Protein AF-A0A543NH22-F1 (afdb_monomer)

Structure (mmCIF, N/CA/C/O backbone):
data_AF-A0A543NH22-F1
#
_entry.id   AF-A0A543NH22-F1
#
loop_
_atom_site.group_PDB
_atom_site.id
_atom_site.type_symbol
_atom_site.label_atom_id
_atom_site.label_alt_id
_atom_site.label_comp_id
_atom_site.label_asym_id
_atom_site.label_entity_id
_atom_site.label_seq_id
_atom_site.pdbx_PDB_ins_code
_atom_site.Cartn_x
_atom_site.Cartn_y
_atom_site.Cartn_z
_atom_site.occupancy
_atom_site.B_iso_or_equiv
_atom_site.auth_seq_id
_atom_site.auth_comp_id
_atom_site.auth_asym_id
_atom_site.auth_atom_id
_atom_site.pdbx_PDB_model_num
ATOM 1 N N . MET A 1 1 ? 9.899 -81.520 -19.727 1.00 49.38 1 MET A N 1
ATOM 2 C CA . MET A 1 1 ? 10.571 -81.010 -18.514 1.00 49.38 1 MET A CA 1
ATOM 3 C C . MET A 1 1 ? 11.657 -80.054 -18.969 1.00 49.38 1 MET A C 1
ATOM 5 O O . MET A 1 1 ? 12.572 -80.519 -19.627 1.00 49.38 1 MET A O 1
ATOM 9 N N . SER A 1 2 ? 11.479 -78.753 -18.735 1.00 42.75 2 SER A N 1
ATOM 10 C CA . SER A 1 2 ? 12.533 -77.755 -18.494 1.00 42.75 2 SER A CA 1
ATOM 11 C C . SER A 1 2 ? 11.871 -76.389 -18.354 1.00 42.75 2 SER A C 1
ATOM 13 O O . SER A 1 2 ? 11.028 -75.999 -19.154 1.00 42.75 2 SER A O 1
ATOM 15 N N . ASN A 1 3 ? 12.207 -75.747 -17.248 1.00 43.84 3 ASN A N 1
ATOM 16 C CA . ASN A 1 3 ? 11.570 -74.595 -16.641 1.00 43.84 3 ASN A CA 1
ATOM 17 C C . ASN A 1 3 ? 12.504 -73.393 -16.830 1.00 43.84 3 ASN A C 1
ATOM 19 O O . ASN A 1 3 ? 13.660 -73.478 -16.424 1.00 43.84 3 ASN A O 1
ATOM 23 N N . THR A 1 4 ? 12.047 -72.296 -17.433 1.00 53.88 4 THR A N 1
ATOM 24 C CA . THR A 1 4 ? 12.717 -70.976 -17.435 1.00 53.88 4 THR A CA 1
ATOM 25 C C . THR A 1 4 ? 11.638 -69.972 -17.868 1.00 53.88 4 THR A C 1
ATOM 27 O O . THR A 1 4 ? 11.122 -70.095 -18.967 1.00 53.88 4 THR A O 1
ATOM 30 N N . GLY A 1 5 ? 11.091 -69.075 -17.048 1.00 43.59 5 GLY A N 1
ATOM 31 C CA . GLY A 1 5 ? 11.736 -68.221 -16.059 1.00 43.59 5 GLY A CA 1
ATOM 32 C C . GLY A 1 5 ? 12.012 -66.860 -16.708 1.00 43.59 5 GLY A C 1
ATOM 33 O O . GLY A 1 5 ?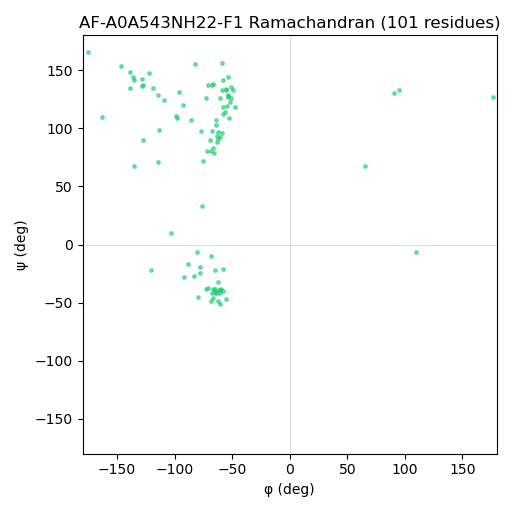 12.613 -66.838 -17.774 1.00 43.59 5 GLY A O 1
ATOM 34 N N . ILE A 1 6 ? 11.662 -65.770 -16.005 1.00 50.09 6 ILE A N 1
ATOM 35 C CA . ILE A 1 6 ? 12.000 -64.351 -16.281 1.00 50.09 6 ILE A CA 1
ATOM 36 C C . ILE A 1 6 ? 10.984 -63.610 -17.171 1.00 50.09 6 ILE A C 1
ATOM 38 O O . ILE A 1 6 ? 10.677 -64.064 -18.260 1.00 50.09 6 ILE A O 1
ATOM 42 N N . GLN A 1 7 ? 10.463 -62.421 -16.868 1.00 41.62 7 GLN A N 1
ATOM 43 C CA . GLN A 1 7 ? 10.255 -61.577 -15.679 1.00 41.62 7 GLN A CA 1
ATOM 44 C C . GLN A 1 7 ? 9.458 -60.361 -16.190 1.00 41.62 7 GLN A C 1
ATOM 46 O O . GLN A 1 7 ? 9.361 -60.120 -17.393 1.00 41.62 7 GLN A O 1
ATOM 51 N N . ALA A 1 8 ? 8.894 -59.601 -15.259 1.00 48.69 8 ALA A N 1
ATOM 52 C CA . ALA A 1 8 ? 8.156 -58.374 -15.499 1.00 48.69 8 ALA A CA 1
ATOM 53 C C . ALA A 1 8 ? 8.885 -57.379 -16.421 1.00 48.69 8 ALA A C 1
ATOM 55 O O . ALA A 1 8 ? 10.028 -57.005 -16.174 1.00 48.69 8 ALA A O 1
ATOM 56 N N . ALA A 1 9 ? 8.155 -56.841 -17.395 1.00 45.56 9 ALA A N 1
ATOM 57 C CA . ALA A 1 9 ? 8.421 -55.519 -17.943 1.00 45.56 9 ALA A CA 1
ATOM 58 C C . ALA A 1 9 ? 7.228 -54.623 -17.590 1.00 45.56 9 ALA A C 1
ATOM 60 O O . ALA A 1 9 ? 6.403 -54.272 -18.430 1.00 45.56 9 ALA A O 1
ATOM 61 N N . LEU A 1 10 ? 7.115 -54.288 -16.300 1.00 51.69 10 LEU A N 1
ATOM 62 C CA . LEU A 1 10 ? 6.404 -53.085 -15.879 1.00 51.69 10 LEU A CA 1
ATOM 63 C C . LEU A 1 10 ? 7.165 -51.915 -16.500 1.00 51.69 10 LEU A C 1
ATOM 65 O O . LEU A 1 10 ? 8.201 -51.492 -15.990 1.00 51.69 10 LEU A O 1
ATOM 69 N N . ALA A 1 11 ? 6.680 -51.448 -17.647 1.00 47.94 11 ALA A N 1
ATOM 70 C CA . ALA A 1 11 ? 7.108 -50.200 -18.243 1.00 47.94 11 ALA A CA 1
ATOM 71 C C . ALA A 1 11 ? 6.777 -49.080 -17.249 1.00 47.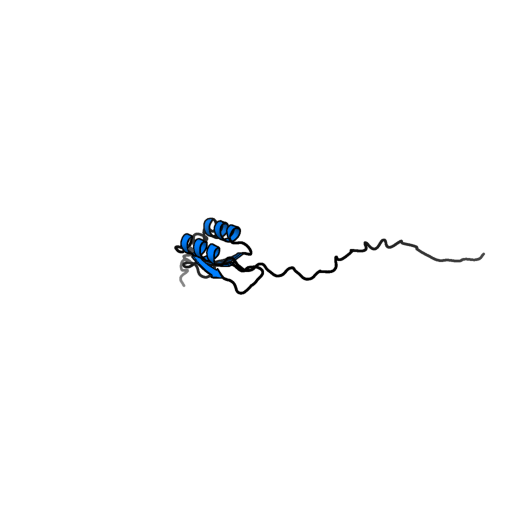94 11 ALA A C 1
ATOM 73 O O . ALA A 1 11 ? 5.662 -48.559 -17.211 1.00 47.94 11 ALA A O 1
ATOM 74 N N . LEU A 1 12 ? 7.747 -48.745 -16.399 1.00 53.25 12 LEU A N 1
ATOM 75 C CA . LEU A 1 12 ? 7.757 -47.510 -15.636 1.00 53.25 12 LEU A CA 1
ATOM 76 C C . LEU A 1 12 ? 7.812 -46.373 -16.660 1.00 53.25 12 LEU A C 1
ATOM 78 O O . LEU A 1 12 ? 8.878 -45.960 -17.109 1.00 53.25 12 LEU A O 1
ATOM 82 N N . SER A 1 13 ? 6.637 -45.902 -17.074 1.00 48.16 13 SER A N 1
ATOM 83 C CA . SER A 1 13 ? 6.470 -44.627 -17.759 1.00 48.16 13 SER A CA 1
ATOM 84 C C . SER A 1 13 ? 6.769 -43.529 -16.746 1.00 48.16 13 SER A C 1
ATOM 86 O O . SER A 1 13 ? 5.865 -42.959 -16.139 1.00 48.16 13 SER A O 1
ATOM 88 N N . THR A 1 14 ? 8.051 -43.263 -16.521 1.00 64.56 14 THR A N 1
ATOM 89 C CA . THR A 1 14 ? 8.510 -42.096 -15.777 1.00 64.56 14 THR A CA 1
ATOM 90 C C . THR A 1 14 ? 7.959 -40.861 -16.490 1.00 64.56 14 THR A C 1
ATOM 92 O O . THR A 1 14 ? 8.302 -40.651 -17.659 1.00 64.56 14 THR A O 1
ATOM 95 N N . PRO A 1 15 ? 7.120 -40.017 -15.862 1.00 59.00 15 PRO A N 1
ATOM 96 C CA . PRO A 1 15 ? 6.893 -38.699 -16.416 1.00 59.00 15 PRO A CA 1
ATOM 97 C C . PRO A 1 15 ? 8.238 -37.981 -16.334 1.00 59.00 15 PRO A C 1
ATOM 99 O O . PRO A 1 15 ? 8.711 -37.640 -15.250 1.00 59.00 15 PRO A O 1
ATOM 102 N N . VAL A 1 16 ? 8.894 -37.795 -17.481 1.00 56.88 16 VAL A N 1
ATOM 103 C CA . VAL A 1 16 ? 10.004 -36.851 -17.605 1.00 56.88 16 VAL A CA 1
ATOM 104 C C . VAL A 1 16 ? 9.403 -35.482 -17.323 1.00 56.88 16 VAL A C 1
ATOM 106 O O . VAL A 1 16 ? 8.899 -34.799 -18.215 1.00 56.88 16 VAL A O 1
ATOM 109 N N . SER A 1 17 ? 9.398 -35.118 -16.043 1.00 55.97 17 SER A N 1
ATOM 110 C CA . SER A 1 17 ? 9.146 -33.769 -15.584 1.00 55.97 17 SER A CA 1
ATOM 111 C C . SER A 1 17 ? 10.289 -32.942 -16.152 1.00 55.97 17 SER A C 1
ATOM 113 O O . SER A 1 17 ? 11.400 -32.933 -15.620 1.00 55.97 17 SER A O 1
ATOM 115 N N . ARG A 1 18 ? 10.058 -32.342 -17.324 1.00 62.00 18 ARG A N 1
ATOM 116 C CA . ARG A 1 18 ? 10.966 -31.359 -17.906 1.00 62.00 18 ARG A CA 1
ATOM 117 C C . ARG A 1 18 ? 10.919 -30.146 -16.987 1.00 62.00 18 ARG A C 1
ATOM 119 O O . ARG A 1 18 ? 10.166 -29.209 -17.236 1.00 62.00 18 ARG A O 1
ATOM 126 N N . LEU A 1 19 ? 11.690 -30.186 -15.904 1.00 60.88 19 LEU A N 1
ATOM 127 C CA . LEU A 1 19 ? 12.059 -28.993 -15.161 1.00 60.88 19 LEU A CA 1
ATOM 128 C C . LEU A 1 19 ? 12.645 -28.040 -16.203 1.00 60.88 19 LEU A C 1
ATOM 130 O O . LEU A 1 19 ? 13.692 -28.326 -16.788 1.00 60.88 19 LEU A O 1
ATOM 134 N N . ARG A 1 20 ? 11.919 -26.962 -16.526 1.00 63.38 20 ARG A N 1
ATOM 135 C CA . ARG A 1 20 ? 12.491 -25.875 -17.321 1.00 63.38 20 ARG A CA 1
ATOM 136 C C . ARG A 1 20 ? 13.772 -25.465 -16.594 1.00 63.38 20 ARG A C 1
ATOM 138 O O . ARG A 1 20 ? 13.693 -25.217 -15.391 1.00 63.38 20 ARG A O 1
ATOM 145 N N . PRO A 1 21 ? 14.924 -25.399 -17.278 1.00 62.75 21 PRO A N 1
ATOM 146 C CA . PRO A 1 21 ? 16.096 -24.770 -16.701 1.00 62.75 21 PRO A CA 1
ATOM 147 C C . PRO A 1 21 ? 15.665 -23.383 -16.229 1.00 62.75 21 PRO A C 1
ATOM 149 O O . PRO A 1 21 ? 15.100 -22.622 -17.019 1.00 62.75 21 PRO A O 1
ATOM 152 N N . TYR A 1 22 ? 15.846 -23.098 -14.939 1.00 60.03 22 TYR A N 1
ATOM 153 C CA . TYR A 1 22 ? 15.685 -21.756 -14.403 1.00 60.03 22 TYR A CA 1
ATOM 154 C C . TYR A 1 22 ? 16.682 -20.873 -15.158 1.00 60.03 22 TYR A C 1
ATOM 156 O O . TYR A 1 22 ? 17.875 -20.874 -14.865 1.00 60.03 22 TYR A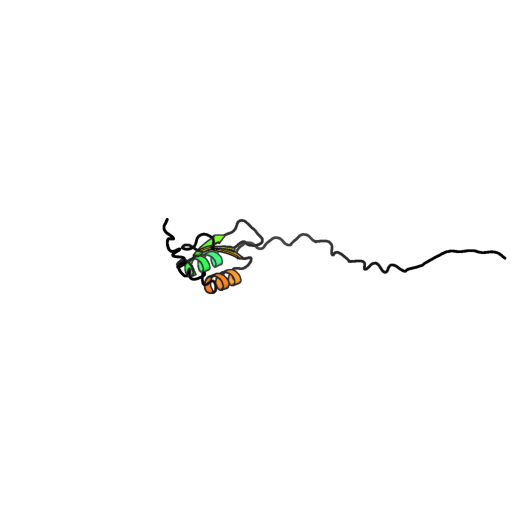 O 1
ATOM 164 N N . GLY A 1 23 ? 16.208 -20.198 -16.206 1.00 66.12 23 GLY A N 1
ATOM 165 C CA . GLY A 1 23 ? 16.947 -19.098 -16.805 1.00 66.12 23 GLY A CA 1
ATOM 166 C C . GLY A 1 23 ? 17.179 -18.029 -15.734 1.00 66.12 23 GLY A C 1
ATOM 167 O O . GLY A 1 23 ? 16.426 -17.995 -14.755 1.00 66.12 23 GLY A O 1
ATOM 168 N N . PRO A 1 24 ? 18.211 -17.185 -15.878 1.00 70.44 24 PRO A N 1
ATOM 169 C CA . PRO A 1 24 ? 18.430 -16.091 -14.940 1.00 70.44 24 PRO A CA 1
ATOM 170 C C . PRO A 1 24 ? 17.129 -15.292 -14.783 1.00 70.44 24 PRO A C 1
ATOM 172 O O . PRO A 1 24 ? 16.523 -14.901 -15.783 1.00 70.44 24 PRO A O 1
ATOM 175 N N . GLU A 1 25 ? 16.677 -15.124 -13.533 1.00 64.69 25 GLU A N 1
ATOM 176 C CA . GLU A 1 25 ? 15.524 -14.278 -13.208 1.00 64.69 25 GLU A CA 1
ATOM 177 C C . GLU A 1 25 ? 15.812 -12.896 -13.820 1.00 64.69 25 GLU A C 1
ATOM 179 O O . GLU A 1 25 ? 16.921 -12.380 -13.625 1.00 64.69 25 GLU A O 1
ATOM 184 N N . PRO A 1 26 ? 14.902 -12.331 -14.637 1.00 67.31 26 PRO A N 1
ATOM 185 C CA . PRO A 1 26 ? 15.118 -11.006 -15.199 1.00 67.31 26 PRO A CA 1
ATOM 186 C C . PRO A 1 26 ? 15.409 -10.018 -14.060 1.00 67.31 26 PRO A C 1
ATOM 188 O O . PRO A 1 26 ? 14.853 -10.175 -12.969 1.00 67.31 26 PRO A O 1
ATOM 191 N N . PRO A 1 27 ? 16.296 -9.030 -14.276 1.00 65.12 27 PRO A N 1
ATOM 192 C CA . PRO A 1 27 ? 16.631 -8.065 -13.240 1.00 65.12 27 PRO A CA 1
ATOM 193 C C . PRO A 1 27 ? 15.350 -7.403 -12.736 1.00 65.12 27 PRO A C 1
ATOM 195 O O . PRO A 1 27 ? 14.500 -7.002 -13.535 1.00 65.12 27 PRO A O 1
ATOM 198 N N . ALA A 1 28 ? 15.213 -7.327 -11.411 1.00 67.38 28 ALA A N 1
ATOM 199 C CA . ALA A 1 28 ? 14.061 -6.697 -10.791 1.00 67.38 28 ALA A CA 1
ATOM 200 C C . ALA A 1 28 ? 13.918 -5.259 -11.324 1.00 67.38 28 ALA A C 1
ATOM 202 O O . ALA A 1 28 ? 14.928 -4.550 -11.425 1.00 67.38 28 ALA A O 1
ATOM 203 N N . PRO A 1 29 ? 12.702 -4.834 -11.704 1.00 68.00 29 PRO A N 1
ATOM 204 C CA . PRO A 1 29 ? 12.480 -3.485 -12.199 1.00 68.00 29 PRO A CA 1
ATOM 205 C C . PRO A 1 29 ? 12.909 -2.460 -11.144 1.00 68.00 29 PRO A C 1
ATOM 207 O O . PRO A 1 29 ? 12.716 -2.664 -9.944 1.00 68.00 29 PRO A O 1
ATOM 210 N N . CYS A 1 30 ? 13.516 -1.358 -11.593 1.00 74.69 30 CYS A N 1
ATOM 211 C CA . CYS A 1 30 ? 13.832 -0.248 -10.703 1.00 74.69 30 CYS A CA 1
ATOM 212 C C . CYS A 1 30 ? 12.535 0.269 -10.056 1.00 74.69 30 CYS A C 1
ATOM 214 O O . CYS A 1 30 ? 11.554 0.466 -10.775 1.00 74.69 30 CYS A O 1
ATOM 216 N N . PRO A 1 31 ? 12.515 0.491 -8.732 1.00 80.38 31 PRO A N 1
ATOM 217 C CA . PRO A 1 31 ? 11.315 0.949 -8.047 1.00 80.38 31 PRO A CA 1
ATOM 218 C C . PRO A 1 31 ? 10.934 2.365 -8.484 1.00 80.38 31 PRO A C 1
ATOM 220 O O . PRO A 1 31 ? 11.799 3.239 -8.590 1.00 80.38 31 PRO A O 1
ATOM 223 N N . ASP A 1 32 ? 9.639 2.595 -8.694 1.00 87.38 32 ASP A N 1
ATOM 224 C CA . ASP A 1 32 ? 9.096 3.919 -8.986 1.00 87.38 32 ASP A CA 1
ATOM 225 C C . ASP A 1 32 ? 9.009 4.735 -7.691 1.00 87.38 32 ASP A C 1
ATOM 227 O O . ASP A 1 32 ? 8.096 4.590 -6.874 1.00 87.38 32 ASP A O 1
ATOM 231 N N . LEU A 1 33 ? 10.022 5.571 -7.470 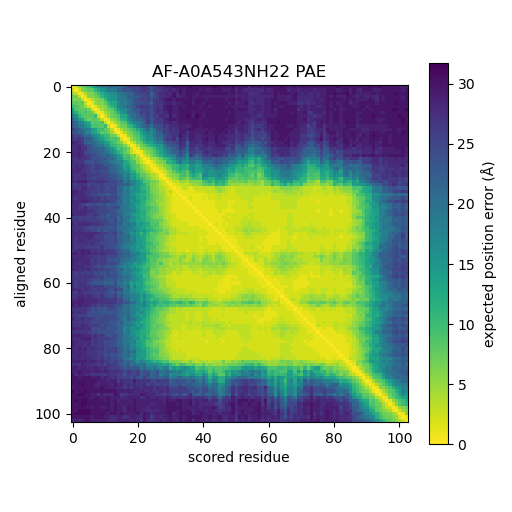1.00 89.50 33 LEU A N 1
ATOM 232 C CA . LEU A 1 33 ? 10.125 6.385 -6.264 1.00 89.50 33 LEU A CA 1
ATOM 233 C C . LEU A 1 33 ? 9.222 7.619 -6.295 1.00 89.50 33 LEU A C 1
ATOM 235 O O . LEU A 1 33 ? 8.886 8.129 -5.225 1.00 89.50 33 LEU A O 1
ATOM 239 N N . ASP A 1 34 ? 8.844 8.110 -7.474 1.00 93.31 34 ASP A N 1
ATOM 240 C CA . ASP A 1 34 ? 7.978 9.282 -7.581 1.00 93.31 34 ASP A CA 1
ATOM 241 C C . ASP A 1 34 ? 6.520 8.880 -7.343 1.00 93.31 34 ASP A C 1
ATOM 243 O O . ASP A 1 34 ? 5.874 9.475 -6.478 1.00 93.31 34 ASP A O 1
ATOM 247 N N . GLY A 1 35 ? 6.058 7.778 -7.943 1.00 92.31 35 GLY A N 1
ATOM 248 C CA . GLY A 1 35 ? 4.752 7.196 -7.619 1.00 92.31 35 GLY A CA 1
ATOM 249 C C . GLY A 1 35 ? 4.635 6.798 -6.141 1.00 92.31 35 GLY A C 1
ATOM 250 O O . GLY A 1 35 ? 3.623 7.060 -5.487 1.00 92.31 35 GLY A O 1
ATOM 251 N N . LEU A 1 36 ? 5.709 6.267 -5.543 1.00 91.75 36 LEU A N 1
ATOM 252 C CA . LEU A 1 36 ? 5.738 5.965 -4.108 1.00 91.75 36 LEU A CA 1
ATOM 253 C C . LEU A 1 36 ? 5.523 7.212 -3.237 1.00 91.75 36 LEU A C 1
ATOM 255 O O . LEU A 1 36 ? 4.850 7.134 -2.206 1.00 91.75 36 LEU A O 1
ATOM 259 N N . ARG A 1 37 ? 6.091 8.362 -3.622 1.00 94.38 37 ARG A N 1
ATOM 260 C CA . ARG A 1 37 ? 5.899 9.627 -2.893 1.00 94.38 37 ARG A CA 1
AT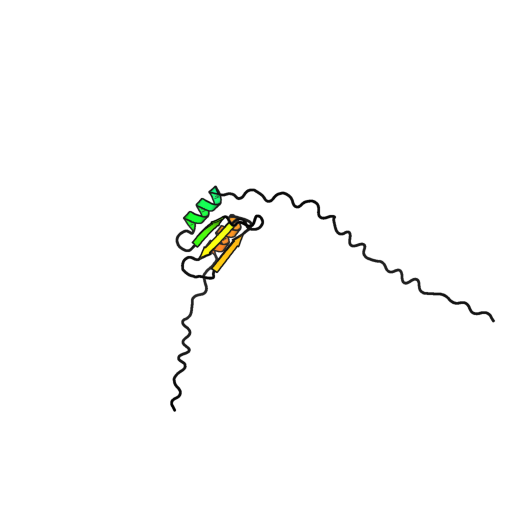OM 261 C C . ARG A 1 37 ? 4.451 10.089 -2.959 1.00 94.38 37 ARG A C 1
ATOM 263 O O . ARG A 1 37 ? 3.934 10.556 -1.946 1.00 94.38 37 ARG A O 1
ATOM 270 N N . GLU A 1 38 ? 3.796 9.937 -4.103 1.00 95.88 38 GLU A N 1
ATOM 271 C CA . GLU A 1 38 ? 2.384 10.291 -4.262 1.00 95.88 38 GLU A CA 1
ATOM 272 C C . GLU A 1 38 ? 1.494 9.443 -3.344 1.00 95.88 38 GLU A C 1
ATOM 274 O O . GLU A 1 38 ? 0.717 9.993 -2.557 1.00 95.88 38 GLU A O 1
ATOM 279 N N . VAL A 1 39 ? 1.694 8.120 -3.339 1.00 94.12 39 VAL A N 1
ATOM 280 C CA . VAL A 1 39 ? 0.992 7.191 -2.433 1.00 94.12 39 VAL A CA 1
ATOM 281 C C . VAL A 1 39 ? 1.284 7.531 -0.966 1.00 94.12 39 VAL A C 1
ATOM 283 O O . VAL A 1 39 ? 0.379 7.557 -0.128 1.00 94.12 39 VAL A O 1
ATOM 286 N N . ALA A 1 40 ? 2.537 7.859 -0.636 1.00 94.56 40 ALA A N 1
ATOM 287 C CA . ALA A 1 40 ? 2.923 8.254 0.716 1.00 94.56 40 ALA A CA 1
ATOM 288 C C . ALA A 1 40 ? 2.197 9.520 1.189 1.00 94.56 40 ALA A C 1
ATOM 290 O O . ALA A 1 40 ? 1.799 9.594 2.353 1.00 94.56 40 ALA A O 1
ATOM 291 N N . VAL A 1 41 ? 2.006 10.506 0.307 1.00 95.25 41 VAL A N 1
ATOM 292 C CA . VAL A 1 41 ? 1.255 11.731 0.611 1.00 95.25 41 VAL A CA 1
ATOM 293 C C . VAL A 1 41 ? -0.229 11.419 0.794 1.00 95.25 41 VAL A C 1
ATOM 295 O O . VAL A 1 41 ? -0.802 11.819 1.814 1.00 95.25 41 VAL A O 1
ATOM 298 N N . ALA A 1 42 ? -0.827 10.662 -0.131 1.00 94.38 42 ALA A N 1
ATOM 299 C CA . ALA A 1 42 ? -2.245 10.303 -0.105 1.00 94.38 42 ALA A CA 1
ATOM 300 C C . ALA A 1 42 ? -2.645 9.560 1.183 1.00 94.38 42 ALA A C 1
ATOM 302 O O . ALA A 1 42 ? -3.679 9.861 1.782 1.00 94.38 42 ALA A O 1
ATOM 303 N N . HIS A 1 43 ? -1.789 8.653 1.665 1.00 92.94 43 HIS A N 1
ATOM 304 C CA . HIS A 1 43 ? -2.057 7.806 2.838 1.00 92.94 43 HIS A CA 1
ATOM 305 C C . HIS A 1 43 ? -1.340 8.251 4.120 1.00 92.94 43 HIS A C 1
ATOM 307 O O . HIS A 1 43 ? -1.365 7.546 5.134 1.00 92.94 43 HIS A O 1
ATOM 313 N N . SER A 1 44 ? -0.733 9.441 4.113 1.00 92.56 44 SER A N 1
ATOM 314 C CA . SER A 1 44 ? 0.099 9.971 5.209 1.00 92.56 44 SER A CA 1
ATOM 315 C C . SER A 1 44 ? -0.607 10.076 6.568 1.00 92.56 44 SER A C 1
ATOM 317 O O . SER A 1 44 ? 0.052 10.112 7.612 1.00 92.56 44 SER A O 1
ATOM 319 N N . SER A 1 45 ? -1.940 10.116 6.576 1.00 91.69 45 SER A N 1
ATOM 320 C CA . SER A 1 45 ? -2.763 10.217 7.784 1.00 91.69 45 SER A CA 1
ATOM 321 C C . SER A 1 45 ? -2.673 8.971 8.673 1.00 91.69 45 SER A C 1
ATOM 323 O O . SER A 1 45 ? -2.628 9.091 9.899 1.00 91.69 45 SER A O 1
ATOM 325 N N . LEU A 1 46 ? -2.606 7.778 8.076 1.00 90.69 46 LEU A N 1
ATOM 326 C CA . LEU A 1 46 ? -2.620 6.494 8.789 1.00 90.69 46 LEU A CA 1
ATOM 327 C C . LEU A 1 46 ? -1.368 5.656 8.545 1.00 90.69 46 LEU A C 1
ATOM 329 O O . LEU A 1 46 ? -1.029 4.817 9.384 1.00 90.69 46 LEU A O 1
ATOM 333 N N . TRP A 1 47 ? -0.655 5.915 7.453 1.00 93.81 47 TRP A N 1
ATOM 334 C CA . TRP A 1 47 ? 0.428 5.071 6.978 1.00 93.81 47 TRP A CA 1
ATOM 335 C C . TRP A 1 47 ? 1.754 5.832 6.867 1.00 93.81 47 TRP A C 1
ATOM 337 O O . TRP A 1 47 ? 1.827 7.044 6.659 1.00 93.81 47 TRP A O 1
ATOM 347 N N . ASP A 1 48 ? 2.833 5.102 7.105 1.00 94.50 48 ASP A N 1
ATOM 348 C CA . ASP A 1 48 ? 4.221 5.503 6.906 1.00 94.50 48 ASP A CA 1
ATOM 349 C C . ASP A 1 48 ? 4.762 4.623 5.777 1.00 94.50 48 ASP A C 1
ATOM 351 O O . ASP A 1 48 ? 5.044 3.443 5.992 1.00 94.50 48 ASP A O 1
ATOM 355 N N . VAL A 1 49 ? 4.785 5.179 4.565 1.00 95.44 49 VAL A N 1
ATOM 356 C CA . VAL A 1 49 ? 5.132 4.486 3.318 1.00 95.44 49 VAL A CA 1
ATOM 357 C C . VAL A 1 49 ? 6.603 4.734 2.996 1.00 95.44 49 VAL A C 1
ATOM 359 O O . VAL A 1 49 ? 7.074 5.870 3.068 1.00 95.44 49 VAL A O 1
ATOM 362 N N . ARG A 1 50 ? 7.346 3.670 2.680 1.00 93.50 50 ARG A N 1
ATOM 363 C CA . ARG A 1 50 ? 8.799 3.688 2.484 1.00 93.50 50 ARG A CA 1
ATOM 364 C C . ARG A 1 50 ? 9.229 2.685 1.413 1.00 93.50 50 ARG A C 1
ATOM 366 O O . ARG A 1 50 ? 8.554 1.674 1.219 1.00 93.50 50 ARG A O 1
ATOM 373 N N . PRO A 1 51 ? 10.364 2.927 0.739 1.00 91.56 51 PRO A N 1
ATOM 374 C CA . PRO A 1 51 ? 10.976 1.904 -0.088 1.00 91.56 51 PRO A CA 1
ATOM 375 C C . PRO A 1 51 ? 11.503 0.775 0.804 1.00 91.56 51 PRO A C 1
ATOM 377 O O . PRO A 1 51 ? 12.108 1.019 1.851 1.00 91.56 51 PRO A O 1
ATOM 380 N N . SER A 1 52 ? 11.267 -0.456 0.375 1.00 89.25 52 SER A N 1
ATOM 381 C CA . SER A 1 52 ? 11.837 -1.663 0.958 1.00 89.25 52 SER A CA 1
ATOM 382 C C . SER A 1 52 ? 13.248 -1.900 0.421 1.00 89.25 52 SER A C 1
ATOM 384 O O . SER A 1 52 ? 13.599 -1.470 -0.678 1.00 89.25 52 SER A O 1
ATOM 386 N N . GLY A 1 53 ? 14.058 -2.624 1.192 1.00 84.69 53 GLY A N 1
ATOM 387 C CA . GLY A 1 53 ? 15.344 -3.148 0.726 1.00 84.69 53 GLY A CA 1
ATOM 388 C C . GLY A 1 53 ? 15.222 -4.432 -0.103 1.00 84.69 53 GLY A C 1
ATOM 389 O O . GLY A 1 53 ? 16.228 -4.908 -0.623 1.00 84.69 53 GLY A O 1
ATOM 390 N N . ASP A 1 54 ? 14.020 -5.007 -0.207 1.00 85.69 54 ASP A N 1
ATOM 391 C CA . ASP A 1 54 ? 13.762 -6.223 -0.977 1.00 85.69 54 ASP A CA 1
ATOM 392 C C . ASP A 1 54 ? 13.313 -5.878 -2.401 1.00 85.69 54 ASP A C 1
ATOM 394 O O . ASP A 1 54 ? 12.278 -5.249 -2.612 1.00 85.69 54 ASP A O 1
ATOM 398 N N . ALA A 1 55 ? 14.080 -6.337 -3.388 1.00 82.75 55 ALA A N 1
ATOM 399 C CA . ALA A 1 55 ? 13.796 -6.114 -4.800 1.00 82.75 55 ALA A CA 1
ATOM 400 C C . ALA A 1 55 ? 12.496 -6.789 -5.282 1.00 82.75 55 ALA A C 1
ATOM 402 O O . ALA A 1 55 ? 11.939 -6.371 -6.294 1.00 82.75 55 ALA A O 1
ATOM 403 N N . LYS A 1 56 ? 12.002 -7.822 -4.584 1.00 84.31 56 LYS A N 1
ATOM 404 C CA . LYS A 1 56 ? 10.748 -8.518 -4.927 1.00 84.31 56 LYS A CA 1
ATOM 405 C C . LYS A 1 56 ? 9.515 -7.799 -4.392 1.00 84.31 56 LYS A C 1
ATOM 407 O O . LYS A 1 56 ? 8.438 -7.920 -4.970 1.00 84.31 56 LYS A O 1
ATOM 412 N N . VAL A 1 57 ? 9.676 -7.050 -3.305 1.00 88.94 57 VAL A N 1
ATOM 413 C CA . VAL A 1 57 ? 8.622 -6.250 -2.672 1.00 88.94 57 VAL A CA 1
ATOM 414 C C . VAL A 1 57 ? 9.166 -4.863 -2.326 1.00 88.94 57 VAL A C 1
ATOM 416 O O . VAL A 1 57 ? 9.337 -4.541 -1.151 1.00 88.94 57 VAL A O 1
ATOM 419 N N . PRO A 1 58 ? 9.479 -4.035 -3.341 1.00 90.31 58 PRO A N 1
ATOM 420 C CA . PRO A 1 58 ? 10.183 -2.771 -3.161 1.00 90.31 58 PRO A CA 1
ATOM 421 C C . PRO A 1 58 ? 9.372 -1.705 -2.423 1.00 90.31 58 PRO A C 1
ATOM 423 O O . PRO A 1 58 ? 9.936 -0.675 -2.056 1.00 90.31 58 PRO A O 1
ATOM 426 N N . TYR A 1 59 ? 8.078 -1.918 -2.184 1.00 93.25 59 TYR A N 1
ATOM 427 C CA . TYR A 1 59 ? 7.223 -0.948 -1.513 1.00 93.25 59 TYR A CA 1
ATOM 428 C C . TYR A 1 59 ? 6.741 -1.492 -0.172 1.00 93.25 59 TYR A C 1
ATOM 430 O O . TYR A 1 59 ? 6.203 -2.594 -0.096 1.00 93.25 59 TYR A O 1
ATOM 438 N N . GLN A 1 60 ? 6.922 -0.709 0.888 1.00 94.38 60 GLN A N 1
ATOM 439 C CA . GLN A 1 60 ? 6.564 -1.064 2.257 1.00 94.38 60 GLN A CA 1
ATOM 440 C C . GLN A 1 60 ? 5.709 0.045 2.871 1.00 94.38 60 GLN A C 1
ATOM 442 O O . GLN A 1 60 ? 5.960 1.232 2.670 1.00 94.38 60 GLN A O 1
ATOM 447 N N . ALA A 1 61 ? 4.721 -0.326 3.676 1.00 95.25 61 ALA A N 1
ATOM 448 C CA . ALA A 1 61 ? 3.916 0.613 4.438 1.00 95.25 61 ALA A CA 1
ATOM 449 C C . ALA A 1 61 ? 3.653 0.090 5.846 1.00 95.25 61 ALA A C 1
ATOM 451 O O . ALA A 1 61 ? 3.278 -1.064 6.045 1.00 95.25 61 ALA A O 1
ATOM 452 N N . ARG A 1 62 ? 3.810 0.964 6.839 1.00 93.94 62 ARG A N 1
ATOM 453 C CA . ARG A 1 62 ? 3.566 0.651 8.248 1.00 93.94 62 ARG A CA 1
ATOM 454 C C . ARG A 1 62 ? 2.466 1.533 8.810 1.00 93.94 62 ARG A C 1
ATOM 456 O O . ARG A 1 62 ? 2.481 2.749 8.633 1.00 93.94 62 ARG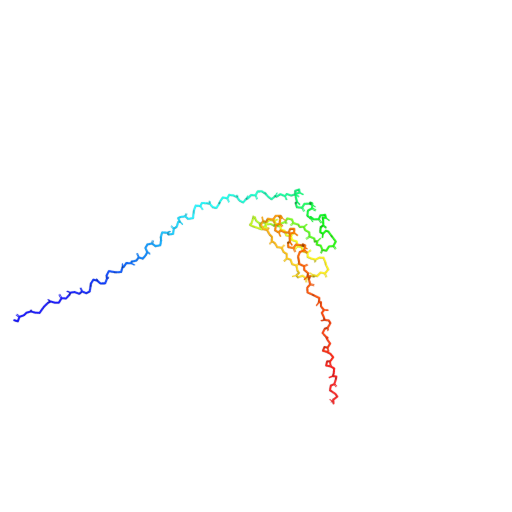 A O 1
ATOM 463 N N . HIS A 1 63 ? 1.534 0.938 9.543 1.00 92.94 63 HIS A N 1
ATOM 464 C CA . HIS A 1 63 ? 0.453 1.690 10.166 1.00 92.94 63 HIS A CA 1
ATOM 465 C C . HIS A 1 63 ? 0.976 2.518 11.352 1.00 92.94 63 HIS A C 1
ATOM 467 O O . HIS A 1 63 ? 1.560 1.984 12.295 1.00 92.94 63 HIS A O 1
ATOM 473 N N . ARG A 1 64 ? 0.709 3.827 11.363 1.00 90.56 64 ARG A N 1
ATOM 474 C CA . ARG A 1 64 ? 1.245 4.772 12.364 1.00 90.56 64 ARG A CA 1
ATOM 475 C C . ARG A 1 64 ? 0.704 4.541 13.774 1.00 90.56 64 ARG A C 1
ATOM 477 O O . ARG A 1 64 ? 1.443 4.601 14.747 1.00 90.56 64 ARG A O 1
ATOM 484 N N . VAL A 1 65 ? -0.597 4.269 13.886 1.00 87.56 65 VAL A N 1
ATOM 485 C CA . VAL A 1 65 ? -1.291 4.133 15.186 1.00 87.56 65 VAL A CA 1
ATOM 486 C C . VAL A 1 65 ? -1.253 2.700 15.735 1.00 87.56 65 VAL A C 1
ATOM 488 O O . VAL A 1 65 ? -1.531 2.467 16.909 1.00 87.56 65 VAL A O 1
ATOM 491 N N . ARG A 1 66 ? -0.941 1.709 14.894 1.00 83.50 66 ARG A N 1
ATOM 492 C CA . ARG A 1 66 ? -1.099 0.292 15.228 1.00 83.50 66 ARG A CA 1
ATOM 493 C C . ARG A 1 66 ? 0.200 -0.452 14.970 1.00 83.50 66 ARG A C 1
ATOM 495 O O . ARG A 1 66 ? 0.403 -0.952 13.864 1.00 83.50 66 ARG A O 1
ATOM 502 N N . PRO A 1 67 ? 1.072 -0.525 15.986 1.00 75.25 67 PRO A N 1
ATOM 503 C CA . PRO A 1 67 ? 2.309 -1.274 15.860 1.00 75.25 67 PRO A CA 1
ATOM 504 C C . PRO A 1 67 ? 1.971 -2.744 15.578 1.00 75.25 67 PRO A C 1
ATOM 506 O O . PRO A 1 67 ? 1.171 -3.346 16.295 1.00 75.25 67 PRO A O 1
ATOM 509 N N . GLY A 1 68 ? 2.540 -3.288 14.500 1.00 83.88 68 GLY A N 1
ATOM 510 C CA . GLY A 1 68 ? 2.320 -4.665 14.044 1.00 83.88 68 GLY A CA 1
ATOM 511 C C . GLY A 1 68 ? 1.503 -4.811 12.757 1.00 83.88 68 GLY A C 1
ATOM 512 O O . GLY A 1 68 ? 1.400 -5.925 12.258 1.00 83.88 68 GLY A O 1
ATOM 513 N N . ILE A 1 69 ? 0.945 -3.725 12.205 1.00 88.62 69 ILE A N 1
ATOM 514 C CA . ILE A 1 69 ? 0.360 -3.748 10.857 1.00 88.62 69 ILE A CA 1
ATOM 515 C C . ILE A 1 69 ? 1.382 -3.182 9.876 1.00 88.62 69 ILE A C 1
ATOM 517 O O . ILE A 1 69 ? 1.683 -1.984 9.890 1.00 88.62 69 ILE A O 1
ATOM 521 N N . GLU A 1 70 ? 1.902 -4.067 9.038 1.00 92.56 70 GLU A N 1
ATOM 522 C CA . GLU A 1 70 ? 2.855 -3.761 7.985 1.00 92.56 70 GLU A CA 1
ATOM 523 C C . GLU A 1 70 ? 2.445 -4.484 6.706 1.00 92.56 70 GLU A C 1
ATOM 525 O O . GLU A 1 70 ? 1.957 -5.614 6.747 1.00 92.56 70 GLU A O 1
ATOM 530 N N . VAL A 1 71 ? 2.622 -3.804 5.582 1.00 91.88 71 VAL A N 1
ATOM 531 C CA . VAL A 1 71 ? 2.300 -4.297 4.250 1.00 91.88 71 VAL A CA 1
ATOM 532 C C . VAL A 1 71 ? 3.535 -4.123 3.383 1.00 91.88 71 VAL A C 1
ATOM 534 O O . VAL A 1 71 ? 4.197 -3.087 3.448 1.00 91.88 71 VAL A O 1
ATOM 537 N N . GLN A 1 72 ? 3.838 -5.134 2.578 1.00 93.62 72 GLN A N 1
ATOM 538 C CA . GLN A 1 72 ? 4.880 -5.084 1.562 1.00 93.62 72 GLN A CA 1
ATOM 539 C C . GLN A 1 72 ? 4.282 -5.538 0.233 1.00 93.62 72 GLN A C 1
ATOM 541 O O . GLN A 1 72 ? 3.507 -6.496 0.198 1.00 93.62 72 GLN A O 1
ATOM 546 N N . CYS A 1 73 ? 4.603 -4.834 -0.847 1.00 91.25 73 CYS A N 1
ATOM 547 C CA . CYS A 1 73 ? 4.022 -5.066 -2.164 1.00 91.25 73 CYS A CA 1
ATOM 548 C C . CYS A 1 73 ? 5.078 -4.978 -3.261 1.00 91.25 73 CYS A C 1
ATOM 550 O O . CYS A 1 73 ? 6.040 -4.212 -3.173 1.00 91.25 73 CYS A O 1
ATOM 552 N N . SER A 1 74 ? 4.859 -5.767 -4.313 1.00 90.25 74 SER A N 1
ATOM 553 C CA . SER A 1 74 ? 5.643 -5.721 -5.548 1.00 90.25 74 SER A CA 1
ATOM 554 C C . SER A 1 74 ? 5.252 -4.552 -6.460 1.00 90.25 74 SER A C 1
ATOM 556 O O . SER A 1 74 ? 6.020 -4.185 -7.341 1.00 90.25 74 SER A O 1
ATOM 558 N N . ASP A 1 75 ? 4.058 -3.988 -6.253 1.00 90.19 75 ASP A N 1
ATOM 559 C CA . ASP A 1 75 ? 3.405 -3.020 -7.136 1.00 90.19 75 ASP A CA 1
ATOM 560 C C . ASP A 1 75 ? 2.794 -1.859 -6.324 1.00 90.19 75 ASP A C 1
ATOM 562 O O . ASP A 1 75 ? 2.308 -2.073 -5.207 1.00 90.19 75 ASP A O 1
ATOM 566 N N . LEU A 1 76 ? 2.833 -0.643 -6.879 1.00 91.19 76 LEU A N 1
ATOM 567 C CA . LEU A 1 76 ? 2.264 0.561 -6.270 1.00 91.19 76 LEU A CA 1
ATOM 568 C C . LEU A 1 76 ? 0.737 0.574 -6.302 1.00 91.19 76 LEU A C 1
ATOM 570 O O . LEU A 1 76 ? 0.136 0.986 -5.314 1.00 91.19 76 LEU A O 1
ATOM 574 N N . GLU A 1 77 ? 0.104 0.107 -7.379 1.00 91.88 77 GLU A N 1
ATOM 575 C CA . GLU A 1 77 ? -1.361 0.053 -7.469 1.00 91.88 77 GLU A CA 1
ATOM 576 C C . GLU A 1 77 ? -1.918 -0.917 -6.425 1.00 91.88 77 GLU A C 1
ATOM 578 O O . GLU A 1 77 ? -2.884 -0.622 -5.721 1.00 91.88 77 GLU A O 1
ATOM 583 N N . MET A 1 78 ? -1.253 -2.067 -6.268 1.00 90.19 78 MET A N 1
ATOM 584 C CA . MET A 1 78 ? -1.606 -3.036 -5.234 1.00 90.19 78 MET A CA 1
ATOM 585 C C . MET A 1 78 ? -1.414 -2.449 -3.834 1.00 90.19 78 MET A C 1
ATOM 587 O O . MET A 1 78 ? -2.257 -2.666 -2.963 1.00 90.19 78 MET A O 1
ATOM 591 N N . LEU A 1 79 ? -0.324 -1.707 -3.612 1.00 92.94 79 LEU A N 1
ATOM 592 C CA . LEU A 1 79 ? -0.104 -1.035 -2.338 1.00 92.94 79 LEU A CA 1
ATOM 593 C C . LEU A 1 79 ? -1.234 -0.041 -2.053 1.00 92.94 79 LEU A C 1
ATOM 595 O O . LEU A 1 79 ? -1.836 -0.120 -0.987 1.00 92.94 79 LEU A O 1
ATOM 599 N N . ASP A 1 80 ? -1.548 0.848 -2.994 1.00 93.75 80 ASP A N 1
ATOM 600 C CA . ASP A 1 80 ? -2.592 1.866 -2.847 1.00 93.75 80 ASP A CA 1
ATOM 601 C C . ASP A 1 80 ? -3.951 1.249 -2.479 1.00 93.75 80 ASP A C 1
ATOM 603 O O . ASP A 1 80 ? -4.583 1.648 -1.493 1.00 93.75 80 ASP A O 1
ATOM 607 N N . GLU A 1 81 ? -4.351 0.192 -3.190 1.00 92.94 81 GLU A N 1
ATOM 608 C CA . GLU A 1 81 ? -5.613 -0.504 -2.939 1.00 92.94 81 GLU A CA 1
ATOM 609 C C . GLU A 1 81 ? -5.641 -1.182 -1.559 1.00 92.94 81 GLU A C 1
ATOM 611 O O . GLU A 1 81 ? -6.655 -1.142 -0.852 1.00 92.94 81 GLU A O 1
ATOM 616 N N . ILE A 1 82 ? -4.520 -1.763 -1.114 1.00 91.75 82 ILE A N 1
ATOM 617 C CA . ILE A 1 82 ? -4.418 -2.347 0.229 1.00 91.75 82 ILE A CA 1
ATOM 618 C C . ILE A 1 82 ? -4.508 -1.254 1.297 1.00 91.75 82 ILE A C 1
ATOM 620 O O . ILE A 1 82 ? -5.256 -1.413 2.263 1.00 91.75 82 ILE A O 1
ATOM 624 N N . LEU A 1 83 ? -3.796 -0.136 1.140 1.00 91.50 83 LEU A N 1
ATOM 625 C CA . LEU A 1 83 ? -3.826 0.964 2.112 1.00 91.50 83 LEU A CA 1
ATOM 626 C C . LEU A 1 83 ? -5.221 1.582 2.237 1.00 91.50 83 LEU A C 1
ATOM 628 O O . LEU A 1 83 ? -5.617 1.980 3.337 1.00 91.50 83 LEU A O 1
ATOM 632 N N . ARG A 1 84 ? -5.982 1.588 1.140 1.00 90.12 84 ARG A N 1
ATOM 633 C CA . ARG A 1 84 ? -7.387 1.996 1.104 1.00 90.12 84 ARG A CA 1
ATOM 634 C C . ARG A 1 84 ? -8.324 0.993 1.785 1.00 90.12 84 ARG A C 1
ATOM 636 O O . ARG A 1 84 ? -9.288 1.404 2.431 1.00 90.12 84 ARG A O 1
ATOM 643 N N . THR A 1 85 ? -8.059 -0.304 1.636 1.00 87.25 85 THR A N 1
ATOM 644 C CA . THR A 1 85 ? -8.976 -1.382 2.049 1.00 87.25 85 THR A CA 1
ATOM 645 C C . THR A 1 85 ? -8.736 -1.879 3.470 1.00 87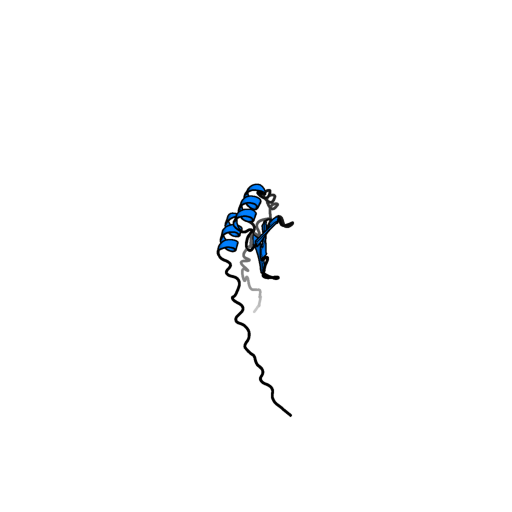.25 85 THR A C 1
ATOM 647 O O . THR A 1 85 ? -9.661 -2.367 4.125 1.00 87.25 85 THR A O 1
ATOM 650 N N . VAL A 1 86 ? -7.507 -1.777 3.980 1.00 79.62 86 VAL A N 1
ATOM 651 C CA . VAL A 1 86 ? -7.165 -2.271 5.315 1.00 79.62 86 VAL A CA 1
ATOM 652 C C . VAL A 1 86 ? -7.881 -1.433 6.371 1.00 79.62 86 VAL A C 1
ATOM 654 O O . VAL A 1 86 ? -7.420 -0.378 6.799 1.00 79.62 86 VAL A O 1
ATOM 657 N N . VAL A 1 87 ? -9.015 -1.954 6.839 1.00 68.31 87 VAL A N 1
ATOM 658 C CA . VAL A 1 87 ? -9.699 -1.493 8.044 1.00 68.31 87 VAL A CA 1
ATOM 659 C C . VAL A 1 87 ? -9.059 -2.219 9.215 1.00 68.31 87 VAL A C 1
ATOM 661 O O . VAL A 1 87 ? -9.270 -3.423 9.394 1.00 68.31 87 VAL A O 1
ATOM 664 N N . PRO A 1 88 ? -8.247 -1.540 10.034 1.00 63.06 88 PRO A N 1
ATOM 665 C CA . PRO A 1 88 ? -7.531 -2.252 11.061 1.00 63.06 88 PRO A CA 1
ATOM 666 C C . PRO A 1 88 ? -8.525 -2.699 12.155 1.00 63.06 88 PRO A C 1
ATOM 668 O O . PRO A 1 88 ? -9.387 -1.918 12.575 1.00 63.06 88 PRO A O 1
ATOM 671 N N . PRO A 1 89 ? -8.415 -3.940 12.668 1.00 62.22 89 PRO A N 1
ATOM 672 C CA . PRO A 1 89 ? -9.469 -4.599 13.447 1.00 62.22 89 PRO A CA 1
ATOM 673 C C . PRO A 1 89 ? -9.913 -3.754 14.642 1.00 62.22 89 PRO A C 1
ATOM 675 O O . PRO A 1 89 ? -9.089 -3.423 15.492 1.00 62.22 89 PRO A O 1
ATOM 678 N N . ASN A 1 90 ? -11.181 -3.345 14.714 1.00 56.75 90 ASN A N 1
ATOM 679 C CA . ASN A 1 90 ? -11.674 -2.548 15.837 1.00 56.75 90 ASN A CA 1
ATOM 680 C C . ASN A 1 90 ? -11.395 -3.322 17.137 1.00 56.75 90 ASN A C 1
ATOM 682 O O . ASN A 1 90 ? -11.915 -4.423 17.317 1.00 56.75 90 ASN A O 1
ATOM 686 N N . ARG A 1 91 ? -10.512 -2.807 18.006 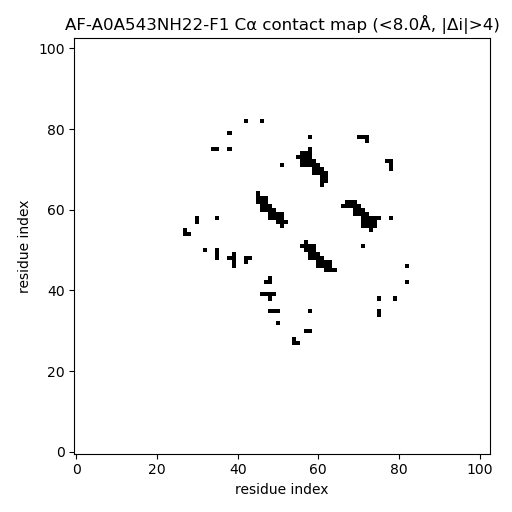1.00 57.22 91 ARG A N 1
ATOM 687 C CA . ARG A 1 91 ? -10.255 -3.443 19.302 1.00 57.22 91 ARG A CA 1
ATOM 688 C C . ARG A 1 91 ? -11.516 -3.259 20.136 1.00 57.22 91 ARG A C 1
ATOM 690 O O . ARG A 1 91 ? -11.644 -2.276 20.861 1.00 57.22 91 ARG A O 1
ATOM 697 N N . VAL A 1 92 ? -12.436 -4.216 20.047 1.00 56.62 92 VAL A N 1
ATOM 698 C CA . VAL A 1 92 ? -13.462 -4.400 21.066 1.00 56.62 92 VAL A CA 1
ATOM 699 C C . VAL A 1 92 ? -12.701 -4.633 22.364 1.00 56.62 92 VAL A C 1
ATOM 701 O O . VAL A 1 92 ? -11.956 -5.603 22.501 1.00 56.62 92 VAL A O 1
ATOM 704 N N . ARG A 1 93 ? -12.812 -3.667 23.276 1.00 55.88 93 ARG A N 1
ATOM 705 C CA . ARG A 1 93 ? -12.263 -3.726 24.630 1.00 55.88 93 ARG A CA 1
ATOM 706 C C . ARG A 1 93 ? -12.657 -5.081 25.221 1.00 55.88 93 ARG A C 1
ATOM 708 O O . ARG A 1 93 ? -13.846 -5.367 25.334 1.00 55.88 93 ARG A O 1
ATOM 715 N N . SER A 1 94 ? -11.690 -5.929 25.562 1.00 49.38 94 SER A N 1
ATOM 716 C CA . SER A 1 94 ? -11.991 -7.191 26.236 1.00 49.38 94 SER A CA 1
ATOM 717 C C . SER A 1 94 ? -12.608 -6.878 27.602 1.00 49.38 94 SER A C 1
ATOM 719 O O . SER A 1 94 ? -11.898 -6.520 28.535 1.00 49.38 94 SER A O 1
ATOM 721 N N . TYR A 1 95 ? -13.931 -7.009 27.727 1.00 52.69 95 TYR A N 1
ATOM 722 C CA . TYR A 1 95 ? -14.665 -6.925 28.996 1.00 52.69 95 TYR A CA 1
ATOM 723 C C . TYR A 1 95 ? -14.503 -8.196 29.838 1.00 52.69 95 TYR A C 1
ATOM 725 O O . TYR A 1 95 ? -15.410 -8.557 30.583 1.00 52.69 95 TYR A O 1
ATOM 733 N N . ILE A 1 96 ? -13.348 -8.872 29.786 1.00 56.59 96 ILE A N 1
ATOM 734 C CA . ILE A 1 96 ? -13.028 -9.863 30.819 1.00 56.59 96 ILE A CA 1
ATOM 735 C C . ILE A 1 96 ? -12.631 -9.084 32.073 1.00 56.59 96 ILE A C 1
ATOM 737 O O . ILE A 1 96 ? -11.481 -9.010 32.489 1.00 56.59 96 ILE A O 1
ATOM 741 N N . GLN A 1 97 ? -13.647 -8.476 32.670 1.00 55.03 97 GLN A N 1
ATOM 742 C CA . GLN A 1 97 ? -13.777 -8.329 34.095 1.00 55.03 97 GLN A CA 1
ATOM 743 C C . GLN A 1 97 ? -13.960 -9.751 34.645 1.00 55.03 97 GLN A C 1
ATOM 745 O O . GLN A 1 97 ? -15.067 -10.184 34.942 1.00 55.03 97 GLN A O 1
ATOM 750 N N . ALA A 1 98 ? -12.861 -10.495 34.765 1.00 55.19 98 ALA A N 1
ATOM 751 C CA . ALA A 1 98 ? -12.729 -11.408 35.889 1.00 55.19 98 ALA A CA 1
ATOM 752 C C . ALA A 1 98 ? -12.506 -10.474 37.094 1.00 55.19 98 ALA A C 1
ATOM 754 O O . ALA A 1 98 ? -11.389 -10.085 37.400 1.00 55.19 98 ALA A O 1
ATOM 755 N N . GLY A 1 99 ? -13.538 -9.862 37.676 1.00 53.00 99 GLY A N 1
ATOM 756 C CA . GLY A 1 99 ? -14.638 -10.615 38.257 1.00 53.00 99 GLY A CA 1
ATOM 757 C C . GLY A 1 99 ? -14.033 -11.374 39.425 1.00 53.00 99 GLY A C 1
ATOM 758 O O . GLY A 1 99 ? -13.811 -12.574 39.329 1.00 53.00 99 GLY A O 1
ATOM 759 N N . GLY A 1 100 ? -13.627 -10.627 40.454 1.00 55.47 100 GLY A N 1
ATOM 760 C CA . GLY A 1 100 ? -12.968 -11.179 41.621 1.00 55.47 100 GLY A CA 1
ATOM 761 C C . GLY A 1 100 ? -13.783 -12.311 42.233 1.00 55.47 100 GLY A C 1
ATOM 762 O O . GLY A 1 100 ? -14.958 -12.148 42.554 1.00 55.47 100 GLY A O 1
ATOM 763 N N . SER A 1 101 ? -13.123 -13.437 42.454 1.00 47.00 101 SER A N 1
ATOM 764 C CA . SER A 1 101 ? -13.511 -14.408 43.465 1.00 47.00 101 SER A CA 1
ATOM 765 C C . SER A 1 101 ? -12.651 -14.153 44.703 1.00 47.00 101 SER A C 1
ATOM 767 O O . SER A 1 101 ? -11.443 -14.377 44.692 1.00 47.00 101 SER A O 1
ATOM 769 N N . ARG A 1 102 ? -13.305 -13.621 45.744 1.00 52.53 102 ARG A N 1
ATOM 770 C CA . ARG A 1 102 ? -12.857 -13.599 47.145 1.00 52.53 102 ARG A CA 1
ATOM 771 C C . ARG A 1 102 ? -12.456 -15.009 47.595 1.00 52.53 102 ARG A C 1
ATOM 773 O O . ARG A 1 102 ? -13.251 -15.923 47.387 1.00 52.53 102 ARG A O 1
ATOM 780 N N . ALA A 1 103 ? -11.327 -15.129 48.289 1.00 49.59 103 ALA A N 1
ATOM 781 C CA . ALA A 1 103 ? -11.180 -15.715 49.630 1.00 49.59 103 ALA A CA 1
ATOM 782 C C . ALA A 1 103 ? -9.709 -15.622 50.050 1.00 49.59 103 ALA A C 1
ATOM 784 O O . ALA A 1 103 ? -8.854 -16.088 49.267 1.00 49.59 103 ALA A O 1
#

Radius of gyration: 28.86 Å; Cα contacts (8 Å, |Δi|>4): 85; chains: 1; bounding box: 33×93×68 Å

Organism: NCBI:txid405555

Secondary structure (DSSP, 8-state):
----------------------PPPPPPPPP-HHHHHHHHHHTTTTEEEEE-S-TTS-EEEEESSSTT-EEEES-HHHHHHHHHH------------------

Foldseek 3Di:
DDDDDDDDPPPPPPPPPPPPPPDPDPQQDDDDVVLQVVLCVVLVVFWDWDADPDSQFRIKIDGPVDPPDIDTHNDSVVVSVCSVPDPDDDPPPPPPPPPDDDD

Solvent-accessible surface area (backbone atoms only — not comparable to full-atom values): 6941 Å² total; per-residue (Å²): 143,87,88,79,84,89,76,87,80,79,77,78,78,70,79,81,76,74,73,72,78,83,64,83,76,74,79,66,75,81,76,65,63,66,63,48,49,51,52,28,61,76,41,48,89,52,35,50,58,45,79,41,93,42,73,76,31,36,38,30,35,34,38,71,89,43,88,88,47,69,49,72,24,70,44,68,69,61,40,51,52,46,68,72,64,65,73,75,78,80,79,73,76,80,78,77,68,78,66,83,79,87,130

Sequence (103 aa):
MSNTGIQAALALSTPVSRLRPYGPEPPAPCPDLDGLREVAVAHSSLWDVRPSGDAKVPYQARHRVRPGIEVQCSDLEMLDEILRTVVPPNRVRSYIQAGGSRA

Mean predicted aligned error: 15.51 Å

pLDDT: mean 74.99, std 18.05, range [41.62, 95.88]

Nearest PDB structures (foldseek):
  2dsy-assembly1_C  TM=6.392E-01  e=6.693E-02  Thermus therm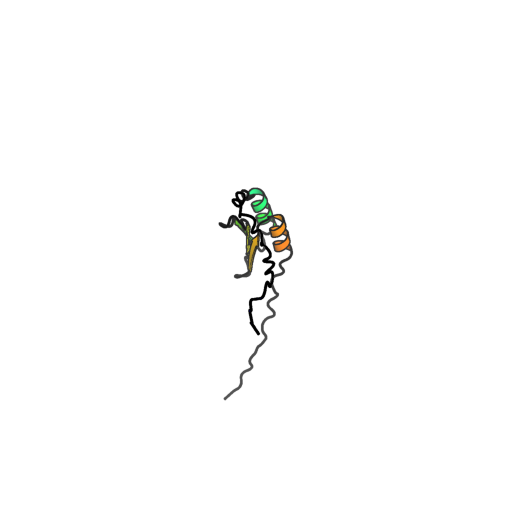ophilus
  7z03-assembly1_D  TM=5.270E-01  e=9.557E+00  Escherichia coli